Protein AF-A0A931YIE5-F1 (afdb_monomer_lite)

Foldseek 3Di:
DCVVVVVVVVVVVCVVPVVNVVLVVVLCVQLVVQQVVLVVVLVVLCVVCVVPVVSVVPNDCCVSHVVVSVVSSVVSCVVCVCVVVVVVVVVCVVVPVD

Secondary structure (DSSP, 8-state):
--HHHHHHHHHHHHHH-HHHHHHHHHHHHHHHHHHHHHHHHHHHHHHHHHH-TTTGGG--HIIIIIHHHHHHHHHHHHHHHHHHHHHHHHHHHHTT--

Radius of gyration: 21.16 Å; chains: 1; bounding box: 51×28×55 Å

pLDDT: mean 76.28, std 12.74, range [51.09, 93.12]

Structure (mmCIF, N/CA/C/O backbone):
data_AF-A0A931YIE5-F1
#
_entry.id   AF-A0A931YIE5-F1
#
loop_
_atom_site.group_PDB
_atom_site.id
_atom_site.type_symbol
_atom_site.label_atom_id
_atom_site.label_alt_id
_atom_site.label_comp_id
_atom_site.label_asym_id
_atom_site.label_entity_id
_atom_site.label_seq_id
_atom_site.pdbx_PDB_ins_code
_atom_site.Cartn_x
_atom_site.Cartn_y
_atom_site.Cartn_z
_atom_site.occupancy
_atom_site.B_iso_or_equiv
_atom_site.auth_seq_id
_atom_site.auth_comp_id
_atom_site.auth_asym_id
_atom_site.auth_atom_id
_atom_site.pdbx_PDB_model_num
ATOM 1 N N . MET A 1 1 ? -25.076 -22.236 21.503 1.00 54.94 1 MET A N 1
ATOM 2 C CA . MET A 1 1 ? -25.407 -21.544 20.229 1.00 54.94 1 MET A CA 1
ATOM 3 C C . MET A 1 1 ? -25.380 -20.005 20.295 1.00 54.94 1 MET A C 1
ATOM 5 O O . MET A 1 1 ? -25.802 -19.365 19.342 1.00 54.94 1 MET A O 1
ATOM 9 N N . ARG A 1 2 ? -24.842 -19.366 21.351 1.00 57.31 2 ARG A N 1
ATOM 10 C CA . ARG A 1 2 ? -24.790 -17.889 21.437 1.00 57.31 2 ARG A CA 1
ATOM 11 C C . ARG A 1 2 ? -23.594 -17.253 20.709 1.00 57.31 2 ARG A C 1
ATOM 13 O O . ARG A 1 2 ? -23.704 -16.110 20.286 1.00 57.31 2 ARG A O 1
ATOM 20 N N . ALA A 1 3 ? -22.515 -18.009 20.477 1.00 63.56 3 ALA A N 1
ATOM 21 C CA . ALA A 1 3 ? -21.318 -17.540 19.767 1.00 63.56 3 ALA A CA 1
ATOM 22 C C . ALA A 1 3 ? -21.623 -17.004 18.356 1.00 63.56 3 ALA A C 1
ATOM 24 O O . ALA A 1 3 ? -21.102 -15.970 17.957 1.00 63.56 3 ALA A O 1
ATOM 25 N N . TRP A 1 4 ? -22.545 -17.645 17.632 1.00 68.81 4 TRP A N 1
ATOM 26 C CA . TRP A 1 4 ? -22.933 -17.220 16.284 1.00 68.81 4 TRP A CA 1
ATOM 27 C C . TRP A 1 4 ? -23.650 -15.860 16.260 1.00 68.81 4 TRP A C 1
ATOM 29 O O . TRP A 1 4 ? -23.465 -15.064 15.341 1.00 68.81 4 TRP A O 1
ATOM 39 N N . ALA A 1 5 ? -24.454 -15.563 17.287 1.00 68.81 5 ALA A N 1
ATOM 40 C CA . ALA A 1 5 ? -25.162 -14.289 17.395 1.00 68.81 5 ALA A CA 1
ATOM 41 C C . ALA A 1 5 ? -24.213 -13.129 17.744 1.00 68.81 5 ALA A C 1
ATOM 43 O O . ALA A 1 5 ? -24.386 -12.027 17.225 1.00 68.81 5 ALA A O 1
ATOM 44 N N . VAL A 1 6 ? -23.197 -13.390 18.575 1.00 67.38 6 VAL A N 1
ATOM 45 C CA . VAL A 1 6 ? -22.148 -12.415 18.920 1.00 67.38 6 VAL A CA 1
ATOM 46 C C . VAL A 1 6 ? -21.272 -12.127 17.701 1.00 67.38 6 VAL A C 1
ATOM 48 O O . VAL A 1 6 ? -21.157 -10.971 17.303 1.00 67.38 6 VAL A O 1
ATOM 51 N N . PHE A 1 7 ? -20.805 -13.170 17.007 1.00 65.19 7 PHE A N 1
ATOM 52 C CA . PHE A 1 7 ? -19.987 -13.039 15.797 1.00 65.19 7 PHE A CA 1
ATOM 53 C C . PHE A 1 7 ? -20.681 -12.218 14.698 1.00 65.19 7 PHE A C 1
ATOM 55 O O . PHE A 1 7 ? -20.083 -11.336 14.083 1.00 65.19 7 PHE A O 1
ATOM 62 N N . LYS A 1 8 ? -21.985 -12.439 14.484 1.00 65.44 8 LYS A N 1
ATOM 63 C CA . LYS A 1 8 ? -22.770 -11.692 13.488 1.00 65.44 8 LYS A CA 1
ATOM 64 C C . LYS A 1 8 ? -22.987 -10.224 13.879 1.00 65.44 8 LYS A C 1
ATOM 66 O O . LYS A 1 8 ? -23.079 -9.366 13.000 1.00 65.44 8 LYS A O 1
ATOM 71 N N . LYS A 1 9 ? -23.085 -9.929 15.179 1.00 64.25 9 LYS A N 1
ATOM 72 C CA . LYS A 1 9 ? -23.228 -8.560 15.696 1.00 64.25 9 LYS A CA 1
ATOM 73 C C . LYS A 1 9 ? -21.908 -7.796 15.582 1.00 64.25 9 LYS A C 1
ATOM 75 O O . LYS A 1 9 ? -21.915 -6.664 15.102 1.00 64.25 9 LYS A O 1
ATOM 80 N N . GLU A 1 10 ? -20.798 -8.432 15.940 1.00 64.12 10 GLU A N 1
ATOM 81 C CA . GLU A 1 10 ? -19.456 -7.857 15.835 1.00 64.12 10 GLU A CA 1
ATOM 82 C C . GLU A 1 10 ? -19.039 -7.643 14.386 1.00 64.12 10 GLU A C 1
ATOM 84 O O . GLU A 1 10 ? -18.656 -6.529 14.051 1.00 64.12 10 GLU A O 1
ATOM 89 N N . MET A 1 11 ? -19.225 -8.620 13.487 1.00 62.75 11 MET A N 1
ATOM 90 C CA . MET A 1 11 ? -18.965 -8.417 12.053 1.00 62.75 11 MET A CA 1
ATOM 91 C C . MET A 1 11 ? -19.699 -7.186 11.508 1.00 62.75 11 MET A C 1
ATOM 93 O O . MET A 1 11 ? -19.137 -6.410 10.741 1.00 62.75 11 MET A O 1
ATOM 97 N N . ARG A 1 12 ? -20.948 -6.958 11.927 1.00 59.34 12 ARG A N 1
ATOM 98 C CA . ARG A 1 12 ? -21.701 -5.779 11.489 1.00 59.34 12 ARG A CA 1
ATOM 99 C C . ARG A 1 12 ? -21.131 -4.483 12.072 1.00 59.34 12 ARG A C 1
ATOM 101 O O . ARG A 1 12 ? -21.079 -3.494 11.357 1.00 59.34 12 ARG A O 1
ATOM 108 N N . LEU A 1 13 ? -20.667 -4.483 13.320 1.00 60.22 13 LEU A N 1
ATOM 109 C CA . LEU A 1 13 ? -19.963 -3.348 13.933 1.00 60.22 13 LEU A CA 1
ATOM 110 C C . LEU A 1 13 ? -18.603 -3.070 13.266 1.00 60.22 13 LEU A C 1
ATOM 112 O O . LEU A 1 13 ? -18.281 -1.909 13.024 1.00 60.22 13 LEU A O 1
ATOM 116 N N . TYR A 1 14 ? -17.862 -4.108 12.866 1.00 60.12 14 TYR A N 1
ATOM 117 C CA . TYR A 1 14 ? -16.621 -3.999 12.088 1.00 60.12 14 TYR A CA 1
ATOM 118 C C . TYR A 1 14 ? -16.839 -3.311 10.734 1.00 60.12 14 TYR A C 1
ATOM 120 O O . TYR A 1 14 ? -16.087 -2.406 10.378 1.00 60.12 14 TYR A O 1
ATOM 128 N N . PHE A 1 15 ? -17.885 -3.700 9.998 1.00 56.91 15 PHE A N 1
ATOM 129 C CA . PHE A 1 15 ? -18.208 -3.136 8.680 1.00 56.91 15 PHE A CA 1
ATOM 130 C C . PHE A 1 15 ? -18.991 -1.813 8.728 1.00 56.91 15 PHE A C 1
ATOM 132 O O . PHE A 1 15 ? -19.144 -1.171 7.691 1.00 56.91 15 PHE A O 1
ATOM 139 N N . VAL A 1 16 ? -19.490 -1.395 9.897 1.00 55.69 16 VAL A N 1
ATOM 140 C CA . VAL A 1 16 ? -20.162 -0.094 10.107 1.00 55.69 16 VAL A CA 1
ATOM 141 C C . VAL A 1 16 ? -19.217 0.932 10.752 1.00 55.69 16 VAL A C 1
ATOM 143 O O . VAL A 1 16 ? -19.484 2.128 10.689 1.00 55.69 16 VAL A O 1
ATOM 146 N N . SER A 1 17 ? -18.083 0.493 11.311 1.00 61.91 17 SER A N 1
ATOM 147 C CA . SER A 1 17 ? -17.018 1.350 11.842 1.00 61.91 17 SER A CA 1
ATOM 148 C C . SER A 1 17 ? -16.424 2.225 10.723 1.00 61.91 17 SER A C 1
ATOM 150 O O . SER A 1 17 ? -15.702 1.710 9.864 1.00 61.91 17 SER A O 1
ATOM 152 N N . PRO A 1 18 ? -16.652 3.557 10.731 1.00 65.06 18 PRO A N 1
ATOM 153 C CA . PRO A 1 18 ? -16.153 4.478 9.698 1.00 65.06 18 PRO A CA 1
ATOM 154 C C . PRO A 1 18 ? -14.626 4.441 9.550 1.00 65.06 18 PRO A C 1
ATOM 156 O O . PRO A 1 18 ? -14.059 4.796 8.520 1.00 65.06 18 PRO A O 1
ATOM 159 N N . ILE A 1 19 ? -13.947 3.984 10.597 1.00 68.56 19 ILE A N 1
ATOM 160 C CA . ILE A 1 19 ? -12.497 3.991 10.691 1.00 68.56 19 ILE A CA 1
ATOM 161 C C . ILE A 1 19 ? -11.877 2.833 9.904 1.00 68.56 19 ILE A C 1
ATOM 163 O O . ILE A 1 19 ? -10.800 3.017 9.353 1.00 68.56 19 ILE A O 1
ATOM 167 N N . ALA A 1 20 ? -12.537 1.675 9.772 1.00 71.94 20 ALA A N 1
ATOM 168 C CA . ALA A 1 20 ? -12.011 0.596 8.928 1.00 71.94 20 ALA A CA 1
ATOM 169 C C . ALA A 1 20 ? -11.875 1.060 7.465 1.00 71.94 20 ALA A C 1
ATOM 171 O O . ALA A 1 20 ? -10.851 0.819 6.829 1.00 71.94 20 ALA A O 1
ATOM 172 N N . TYR A 1 21 ? -12.860 1.819 6.975 1.00 77.69 21 TYR A N 1
ATOM 173 C CA . TYR A 1 21 ? -12.815 2.443 5.652 1.00 77.69 21 TYR A CA 1
ATOM 174 C C . TYR A 1 21 ? -11.748 3.533 5.552 1.00 77.69 21 TYR A C 1
ATOM 176 O O . TYR A 1 21 ? -11.036 3.580 4.555 1.00 77.69 21 TYR A O 1
ATOM 184 N N . ALA A 1 22 ? -11.591 4.378 6.578 1.00 80.38 22 ALA A N 1
ATOM 185 C CA . ALA A 1 22 ? -10.535 5.394 6.599 1.00 80.38 22 ALA A CA 1
ATOM 186 C C . ALA A 1 22 ? -9.136 4.760 6.538 1.00 80.38 22 ALA A C 1
ATOM 188 O O . ALA A 1 22 ? -8.276 5.195 5.776 1.00 80.38 22 ALA A O 1
ATOM 189 N N . VAL A 1 23 ? -8.930 3.688 7.300 1.00 80.69 23 VAL A N 1
ATOM 190 C CA . VAL A 1 23 ? -7.682 2.925 7.343 1.00 80.69 23 VAL A CA 1
ATOM 191 C C . VAL A 1 23 ? -7.411 2.248 5.995 1.00 80.69 23 VAL A C 1
ATOM 193 O O . VAL A 1 23 ? -6.296 2.347 5.488 1.00 80.69 23 VAL A O 1
ATOM 196 N N . PHE A 1 24 ? -8.424 1.646 5.363 1.00 82.50 24 PHE A N 1
ATOM 197 C CA . PHE A 1 24 ? -8.309 1.109 4.002 1.00 82.50 24 PHE A CA 1
ATOM 198 C C . PHE A 1 24 ? -7.985 2.192 2.966 1.00 82.50 24 PHE A C 1
ATOM 200 O O . PHE A 1 24 ? -7.107 1.993 2.132 1.00 82.50 24 PHE A O 1
ATOM 207 N N . ALA A 1 25 ? -8.643 3.351 3.033 1.00 87.38 25 ALA A N 1
ATOM 208 C CA . ALA A 1 25 ? -8.388 4.456 2.115 1.00 87.38 25 ALA A CA 1
ATOM 209 C C . ALA A 1 25 ? -6.944 4.968 2.235 1.00 87.38 25 ALA A C 1
ATOM 211 O O . ALA A 1 25 ? -6.258 5.128 1.225 1.00 87.38 25 ALA A O 1
ATOM 212 N N . ILE A 1 26 ? -6.455 5.157 3.466 1.00 87.44 26 ILE A N 1
ATOM 213 C CA . ILE A 1 26 ? -5.068 5.561 3.730 1.00 87.44 26 ILE A CA 1
ATOM 214 C C . ILE A 1 26 ? -4.097 4.483 3.239 1.00 87.44 26 ILE A C 1
ATOM 216 O O . ILE A 1 26 ? -3.128 4.805 2.556 1.00 87.44 26 ILE A O 1
ATOM 220 N N . PHE A 1 27 ? -4.370 3.208 3.527 1.00 88.38 27 PHE A N 1
ATOM 221 C CA . PHE A 1 27 ? -3.545 2.092 3.066 1.00 88.38 27 PHE A CA 1
ATOM 222 C C . PHE A 1 27 ? -3.394 2.076 1.548 1.00 88.38 27 PHE A C 1
ATOM 224 O O . PHE A 1 27 ? -2.275 1.977 1.042 1.00 88.38 27 PHE A O 1
ATOM 231 N N . THR A 1 28 ? -4.506 2.187 0.819 1.00 89.31 28 THR A N 1
ATOM 232 C C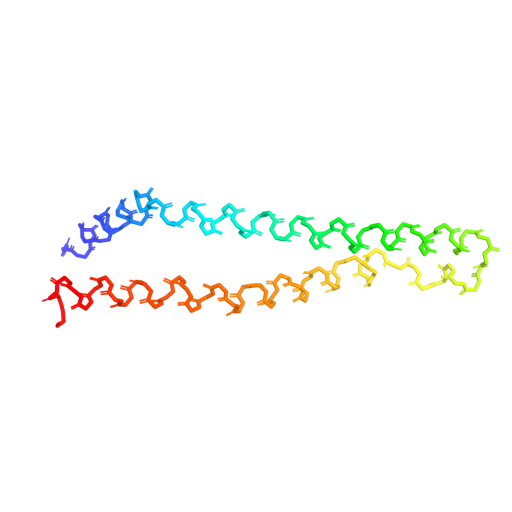A . THR A 1 28 ? -4.501 2.169 -0.644 1.00 89.31 28 THR A CA 1
ATOM 233 C C . THR A 1 28 ? -3.797 3.398 -1.215 1.00 89.31 28 THR A C 1
ATOM 235 O O . THR A 1 28 ? -3.007 3.249 -2.145 1.00 89.31 28 THR A O 1
ATOM 238 N N . LEU A 1 29 ? -4.011 4.590 -0.646 1.00 93.12 29 LEU A N 1
ATOM 239 C CA . LEU A 1 29 ? -3.332 5.815 -1.085 1.00 93.12 29 LEU A CA 1
ATOM 240 C C . LEU A 1 29 ? -1.815 5.737 -0.883 1.00 93.12 29 LEU A C 1
ATOM 242 O O . LEU A 1 29 ? -1.055 6.002 -1.813 1.00 93.12 29 LEU A O 1
ATOM 246 N N . VAL A 1 30 ? -1.371 5.335 0.310 1.00 91.25 30 VAL A N 1
ATOM 247 C CA . VAL A 1 30 ? 0.057 5.226 0.633 1.00 91.25 30 VAL A CA 1
ATOM 248 C C . VAL A 1 30 ? 0.709 4.130 -0.209 1.00 91.25 30 VAL A C 1
ATOM 250 O O . VAL A 1 30 ? 1.734 4.372 -0.845 1.00 91.25 30 VAL A O 1
ATOM 253 N N . SER A 1 31 ? 0.096 2.947 -0.286 1.00 89.50 31 SER A N 1
ATOM 254 C CA . SER A 1 31 ? 0.624 1.838 -1.093 1.00 89.50 31 SER A CA 1
ATOM 255 C C . SER A 1 31 ? 0.680 2.192 -2.582 1.00 89.50 31 SER A C 1
ATOM 257 O O . SER A 1 31 ? 1.668 1.882 -3.245 1.00 89.50 31 SER A O 1
ATOM 259 N N . GLY A 1 32 ? -0.333 2.893 -3.104 1.00 91.81 32 GLY A N 1
ATOM 260 C CA . GLY A 1 32 ? -0.357 3.382 -4.484 1.00 91.81 32 GLY A CA 1
ATOM 261 C C . GLY A 1 32 ? 0.741 4.408 -4.770 1.00 91.81 32 GLY A C 1
ATOM 262 O O . GLY A 1 32 ? 1.400 4.333 -5.806 1.00 91.81 32 GLY A O 1
ATOM 263 N N . TRP A 1 33 ? 1.007 5.315 -3.827 1.00 92.81 33 TRP A N 1
ATOM 264 C CA . TRP A 1 33 ? 2.111 6.269 -3.935 1.00 92.81 33 TRP A CA 1
ATOM 265 C C . TRP A 1 33 ? 3.478 5.573 -3.980 1.00 92.81 33 TRP A C 1
ATOM 267 O O . TRP A 1 33 ? 4.307 5.881 -4.841 1.00 92.81 33 TRP A O 1
ATOM 277 N N . PHE A 1 34 ? 3.721 4.603 -3.094 1.00 92.12 34 PHE A N 1
ATOM 278 C CA . PHE A 1 34 ? 4.957 3.813 -3.115 1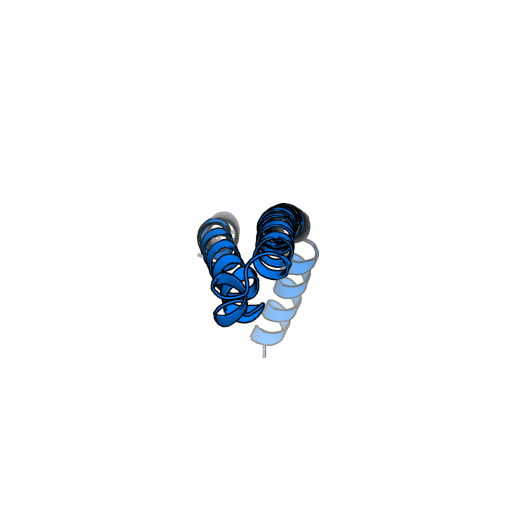.00 92.12 34 PHE A CA 1
ATOM 279 C C . PHE A 1 34 ? 5.096 3.003 -4.405 1.00 92.12 34 PHE A C 1
ATOM 281 O O . PHE A 1 34 ? 6.185 2.959 -4.979 1.00 92.12 34 PHE A O 1
ATOM 288 N N . PHE A 1 35 ? 4.001 2.413 -4.891 1.00 91.69 35 PHE A N 1
ATOM 289 C CA . PHE A 1 35 ? 3.980 1.704 -6.168 1.00 91.69 35 PHE A CA 1
ATOM 290 C C . PHE A 1 35 ? 4.392 2.598 -7.326 1.00 91.69 35 PHE A C 1
ATOM 292 O O . PHE A 1 35 ? 5.283 2.230 -8.088 1.00 91.69 35 PHE A O 1
ATOM 299 N N . TYR A 1 36 ? 3.802 3.787 -7.418 1.00 93.06 36 TYR A N 1
ATOM 300 C CA . TYR A 1 36 ? 4.155 4.750 -8.450 1.00 93.06 36 TYR A CA 1
ATOM 301 C C . TYR A 1 36 ? 5.649 5.102 -8.418 1.00 93.06 36 TYR A C 1
ATOM 303 O O . TYR A 1 36 ? 6.305 5.076 -9.456 1.00 93.06 36 TYR A O 1
ATOM 311 N N . ASN A 1 37 ? 6.209 5.354 -7.230 1.00 92.69 37 ASN A N 1
ATOM 312 C CA . ASN A 1 37 ? 7.629 5.689 -7.080 1.00 92.69 37 ASN A CA 1
ATOM 313 C C . ASN A 1 37 ? 8.555 4.548 -7.529 1.00 92.69 37 ASN A C 1
ATOM 315 O O . ASN A 1 37 ? 9.483 4.776 -8.306 1.00 92.69 37 ASN A O 1
ATOM 319 N N . VAL A 1 38 ? 8.293 3.318 -7.079 1.00 90.62 38 VAL A N 1
ATOM 320 C CA . VAL A 1 38 ? 9.085 2.136 -7.462 1.00 90.62 38 VAL A CA 1
ATOM 321 C C . VAL A 1 38 ? 8.976 1.873 -8.965 1.00 90.62 38 VAL A C 1
ATOM 323 O O . VAL A 1 38 ? 9.978 1.612 -9.629 1.00 90.62 38 VAL A O 1
ATOM 326 N N . PHE A 1 39 ? 7.770 1.978 -9.521 1.00 90.12 39 PHE A N 1
ATOM 327 C CA . PHE A 1 39 ? 7.522 1.734 -10.937 1.00 90.12 39 PHE A CA 1
ATOM 328 C C . PHE A 1 39 ? 8.174 2.795 -11.838 1.00 90.12 39 PHE A C 1
ATOM 330 O O . PHE A 1 39 ? 8.766 2.459 -12.866 1.00 90.12 39 PHE A O 1
ATOM 337 N N . ALA A 1 40 ? 8.127 4.070 -11.440 1.00 91.50 40 ALA A N 1
ATOM 338 C CA . ALA A 1 40 ? 8.806 5.154 -12.145 1.00 91.50 40 ALA A CA 1
ATOM 339 C C . ALA A 1 40 ? 10.328 4.944 -12.160 1.00 91.50 40 ALA A C 1
ATOM 341 O O . ALA A 1 40 ? 10.958 5.062 -13.213 1.00 91.50 40 ALA A O 1
ATOM 342 N N . PHE A 1 41 ? 10.909 4.554 -11.021 1.00 88.50 41 PHE A N 1
ATOM 343 C CA . PHE A 1 41 ? 12.328 4.212 -10.934 1.00 88.50 41 PHE A CA 1
ATOM 344 C C . PHE A 1 41 ? 12.687 3.027 -11.840 1.00 88.50 41 PHE A C 1
ATOM 346 O O . PHE A 1 41 ? 13.618 3.122 -12.638 1.00 88.50 41 PHE A O 1
ATOM 353 N N . TYR A 1 42 ? 11.910 1.941 -11.786 1.00 87.94 42 TYR A N 1
ATOM 354 C CA . TYR A 1 42 ? 12.116 0.774 -12.645 1.00 87.94 42 TYR A CA 1
ATOM 355 C C . TYR A 1 42 ? 12.062 1.133 -14.134 1.00 87.94 42 TYR A C 1
ATOM 357 O O . TYR A 1 42 ? 12.898 0.679 -14.91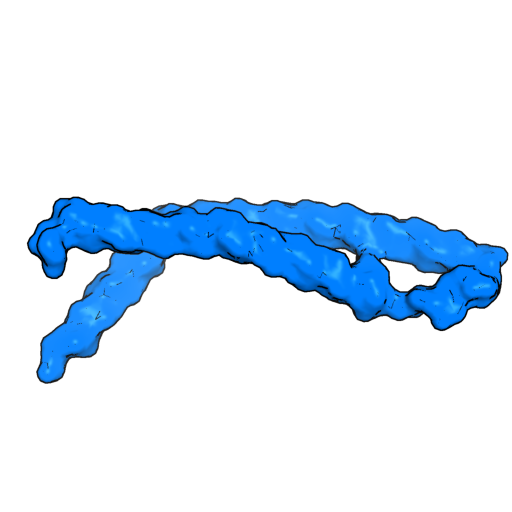5 1.00 87.94 42 TYR A O 1
ATOM 365 N N . THR A 1 43 ? 11.122 1.995 -14.525 1.00 87.88 43 THR A N 1
ATOM 366 C CA . THR A 1 43 ? 10.990 2.457 -15.911 1.00 87.88 43 THR A CA 1
ATOM 367 C C . THR A 1 43 ? 12.256 3.182 -16.371 1.00 87.88 43 THR A C 1
ATOM 369 O O . THR A 1 43 ? 12.787 2.858 -17.433 1.00 87.88 43 THR A O 1
ATOM 372 N N . LEU A 1 44 ? 12.813 4.081 -15.552 1.00 86.62 44 LEU A N 1
ATOM 373 C CA . LEU A 1 44 ? 14.068 4.775 -15.868 1.00 86.62 44 LEU A CA 1
ATOM 374 C C . LEU A 1 44 ? 15.252 3.809 -16.036 1.00 86.62 44 LEU A C 1
ATOM 376 O O . LEU A 1 44 ? 16.002 3.926 -17.006 1.00 86.62 44 LEU A O 1
ATOM 380 N N . VAL A 1 45 ? 15.398 2.831 -15.138 1.00 85.12 45 VAL A N 1
ATOM 381 C CA . VAL A 1 45 ? 16.468 1.819 -15.226 1.00 85.12 45 VAL A CA 1
ATOM 382 C C . VAL A 1 45 ? 16.284 0.937 -16.466 1.00 85.12 45 VAL A C 1
ATOM 384 O O . VAL A 1 45 ? 17.252 0.653 -17.172 1.00 85.12 45 VAL A O 1
ATOM 387 N N . SER A 1 46 ? 15.042 0.564 -16.791 1.00 83.00 46 SER A N 1
ATOM 388 C CA . SER A 1 46 ? 14.732 -0.225 -17.990 1.00 83.00 46 SER A CA 1
ATOM 389 C C . SER A 1 46 ? 15.101 0.500 -19.288 1.00 83.00 46 SER A C 1
ATOM 391 O O . SER A 1 46 ? 15.634 -0.115 -20.211 1.00 83.00 46 SER A O 1
ATOM 393 N N . MET A 1 47 ? 14.911 1.823 -19.333 1.00 83.19 47 MET A N 1
ATOM 394 C CA . MET A 1 47 ? 15.316 2.650 -20.470 1.00 83.19 47 MET A CA 1
ATOM 395 C C . MET A 1 47 ? 16.839 2.765 -20.581 1.00 83.19 47 MET A C 1
ATOM 397 O O . MET A 1 47 ? 17.371 2.707 -21.685 1.00 83.19 47 MET A O 1
ATOM 401 N N . GLN A 1 48 ? 17.561 2.894 -19.464 1.00 82.19 48 GLN A N 1
ATOM 402 C CA . GLN A 1 48 ? 19.030 2.962 -19.472 1.00 82.19 48 GLN A CA 1
ATOM 403 C C . GLN A 1 48 ? 19.671 1.646 -19.920 1.00 82.19 48 GLN A C 1
ATOM 405 O O . GLN A 1 48 ? 20.648 1.649 -20.669 1.00 82.19 48 GLN A O 1
ATOM 410 N N . ALA A 1 49 ? 19.097 0.515 -19.520 1.00 79.81 49 ALA A N 1
ATOM 411 C CA . ALA A 1 49 ? 19.577 -0.792 -19.940 1.00 79.81 49 ALA A CA 1
ATOM 412 C C . ALA A 1 49 ? 19.318 -1.100 -21.420 1.00 79.81 49 ALA A C 1
ATOM 414 O O . ALA A 1 49 ? 20.063 -1.877 -22.012 1.00 79.81 49 ALA A O 1
ATOM 415 N N . ALA A 1 50 ? 18.319 -0.464 -22.043 1.00 76.06 50 ALA A N 1
ATOM 416 C CA . ALA A 1 50 ? 18.123 -0.554 -23.489 1.00 76.06 50 ALA A CA 1
ATOM 417 C C . ALA A 1 50 ? 19.319 0.026 -24.273 1.00 76.06 50 ALA A C 1
ATOM 419 O O . ALA A 1 50 ? 19.617 -0.441 -25.370 1.00 76.06 50 ALA A O 1
ATOM 420 N N . PHE A 1 51 ? 20.035 0.999 -23.698 1.00 78.25 51 PHE A N 1
ATOM 421 C CA . PHE A 1 51 ? 21.252 1.576 -24.280 1.00 78.25 51 PHE A CA 1
ATOM 422 C C . PHE A 1 51 ? 22.540 0.867 -23.844 1.00 78.25 51 PHE A C 1
ATOM 424 O O . PHE A 1 51 ? 23.584 1.087 -24.455 1.00 78.25 51 PHE A O 1
ATOM 431 N N . ASN A 1 52 ? 22.493 0.030 -22.801 1.00 74.38 52 ASN A N 1
ATOM 432 C CA . ASN A 1 52 ? 23.679 -0.601 -22.230 1.00 74.38 52 ASN A CA 1
ATOM 433 C C . ASN A 1 52 ? 23.427 -2.097 -21.930 1.00 74.38 52 ASN A C 1
ATOM 435 O O . ASN A 1 52 ? 22.868 -2.435 -20.881 1.00 74.38 52 ASN A O 1
ATOM 439 N N . PRO A 1 53 ? 23.852 -3.021 -22.817 1.00 67.69 53 PRO A N 1
ATOM 440 C CA . PRO A 1 53 ? 23.470 -4.438 -22.763 1.00 67.69 53 PRO A CA 1
ATOM 441 C C . PRO A 1 53 ? 23.976 -5.183 -21.518 1.00 67.69 53 PRO A C 1
ATOM 443 O O . PRO A 1 53 ? 23.464 -6.249 -21.187 1.00 67.69 53 PRO A O 1
ATOM 446 N N . MET A 1 54 ? 24.945 -4.620 -20.790 1.00 67.12 54 MET A N 1
ATOM 447 C CA . MET A 1 54 ? 25.436 -5.186 -19.531 1.00 67.12 54 MET A CA 1
ATOM 448 C C . MET A 1 54 ? 24.463 -4.960 -18.358 1.00 67.12 54 MET A C 1
ATOM 450 O O . MET A 1 54 ? 24.386 -5.805 -17.475 1.00 67.12 54 MET A O 1
ATOM 454 N N . MET A 1 55 ? 23.669 -3.879 -18.375 1.00 66.88 55 MET A N 1
ATOM 455 C CA . MET A 1 55 ? 22.618 -3.615 -17.374 1.00 66.88 55 MET A CA 1
ATOM 456 C C . MET A 1 55 ? 21.296 -4.324 -17.690 1.00 66.88 55 MET A C 1
ATOM 458 O O . MET A 1 55 ? 20.467 -4.513 -16.804 1.00 66.88 55 MET A O 1
ATOM 462 N N . ALA A 1 56 ? 21.097 -4.752 -18.938 1.00 64.31 56 ALA A N 1
ATOM 463 C CA . ALA A 1 56 ? 19.898 -5.479 -19.351 1.00 64.31 56 ALA A CA 1
ATOM 464 C C . ALA A 1 56 ? 19.839 -6.911 -18.805 1.00 64.31 56 ALA A C 1
ATOM 466 O O . ALA A 1 56 ? 18.763 -7.503 -18.750 1.00 64.31 56 ALA A O 1
ATOM 467 N N . ARG A 1 57 ? 20.984 -7.472 -18.397 1.00 62.44 57 ARG A N 1
ATOM 468 C CA . ARG A 1 57 ? 21.088 -8.878 -17.995 1.00 62.44 57 ARG A CA 1
ATOM 469 C C . ARG A 1 57 ? 20.382 -9.190 -16.670 1.00 62.44 57 ARG A C 1
ATOM 471 O O . ARG A 1 57 ? 19.888 -10.301 -16.518 1.00 62.44 57 ARG A O 1
ATOM 478 N N . ASP A 1 58 ? 20.266 -8.195 -15.791 1.00 65.38 58 ASP A N 1
ATOM 479 C CA . ASP A 1 58 ? 19.679 -8.335 -14.450 1.00 65.38 58 ASP A CA 1
ATOM 480 C C . ASP A 1 58 ? 18.322 -7.617 -14.304 1.00 65.38 58 ASP A C 1
ATOM 482 O O . ASP A 1 58 ? 17.770 -7.507 -13.206 1.00 65.38 58 ASP A O 1
ATOM 486 N N . LEU A 1 59 ? 17.739 -7.133 -15.408 1.00 68.56 59 LEU A N 1
ATOM 487 C CA . LEU A 1 59 ? 16.437 -6.467 -15.391 1.00 68.56 59 LEU A CA 1
ATOM 488 C C . LEU A 1 59 ? 15.288 -7.471 -15.304 1.00 68.56 59 LEU A C 1
ATOM 490 O O . LEU A 1 59 ? 14.659 -7.843 -16.294 1.00 68.56 59 LEU A O 1
ATOM 494 N N . SER A 1 60 ? 14.984 -7.878 -14.077 1.00 80.12 60 SER A N 1
ATOM 495 C CA . SER A 1 60 ? 13.753 -8.589 -13.750 1.00 80.12 60 SER A CA 1
ATOM 496 C C . SER A 1 60 ? 12.750 -7.637 -13.107 1.00 80.12 60 SER A C 1
ATOM 498 O O . SER A 1 60 ? 13.046 -6.986 -12.103 1.00 80.12 60 SER A O 1
ATOM 500 N N . VAL A 1 61 ? 11.519 -7.615 -13.630 1.00 77.88 61 VAL A N 1
ATOM 501 C CA . VAL A 1 61 ? 10.379 -6.903 -13.015 1.00 77.88 61 VAL A CA 1
ATOM 502 C C . VAL A 1 61 ? 10.166 -7.374 -11.570 1.00 77.88 61 VAL A C 1
ATOM 504 O O . VAL A 1 61 ? 9.777 -6.600 -10.696 1.00 77.88 61 VAL A O 1
ATOM 507 N N . THR A 1 62 ? 10.459 -8.645 -11.293 1.00 82.06 62 THR A N 1
ATOM 508 C CA . THR A 1 62 ? 10.287 -9.236 -9.963 1.00 82.06 62 THR A CA 1
ATOM 509 C C . THR A 1 62 ? 11.257 -8.632 -8.946 1.00 82.06 62 THR A C 1
ATOM 511 O O . THR A 1 62 ? 10.850 -8.272 -7.843 1.00 82.06 62 THR A O 1
ATOM 514 N N . GLU A 1 63 ? 12.525 -8.468 -9.324 1.00 83.81 63 GLU A N 1
ATOM 515 C CA . GLU A 1 63 ? 13.561 -7.856 -8.479 1.00 8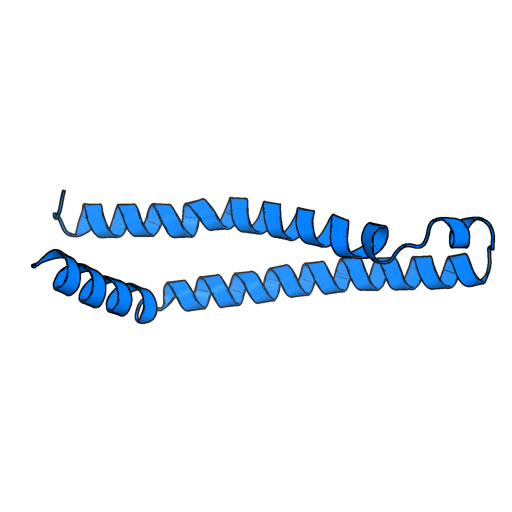3.81 63 GLU A CA 1
ATOM 516 C C . GLU A 1 63 ? 13.349 -6.342 -8.350 1.00 83.81 63 GLU A C 1
ATOM 518 O O . GLU A 1 63 ? 13.395 -5.800 -7.248 1.00 83.81 63 GLU A O 1
ATOM 523 N N . GLY A 1 64 ? 13.070 -5.661 -9.466 1.00 85.69 64 GLY A N 1
ATOM 524 C CA . GLY A 1 64 ? 13.006 -4.200 -9.512 1.00 85.69 64 GLY A CA 1
ATOM 525 C C . GLY A 1 64 ? 11.692 -3.590 -9.023 1.00 85.69 64 GLY A C 1
ATOM 526 O O . GLY A 1 64 ? 11.688 -2.447 -8.572 1.00 85.69 64 GLY A O 1
ATOM 527 N N . VAL A 1 65 ? 10.580 -4.330 -9.097 1.00 86.94 65 VAL A N 1
ATOM 528 C CA . VAL A 1 65 ? 9.244 -3.826 -8.741 1.00 86.94 65 VAL A CA 1
ATOM 529 C C . VAL A 1 65 ? 8.633 -4.640 -7.609 1.00 86.94 65 VAL A C 1
ATOM 531 O O . VAL A 1 65 ? 8.330 -4.086 -6.555 1.00 86.94 65 VAL A O 1
ATOM 534 N N . ILE A 1 66 ? 8.480 -5.957 -7.776 1.00 87.75 66 ILE A N 1
ATOM 535 C CA . ILE A 1 66 ? 7.724 -6.781 -6.814 1.00 87.75 66 ILE A CA 1
ATOM 536 C C . ILE A 1 66 ? 8.406 -6.822 -5.444 1.00 87.75 66 ILE A C 1
ATOM 538 O O . ILE A 1 66 ? 7.750 -6.614 -4.423 1.00 87.75 66 ILE A O 1
ATOM 542 N N . ARG A 1 67 ? 9.717 -7.055 -5.398 1.00 90.00 67 ARG A N 1
ATOM 543 C CA . ARG A 1 67 ? 10.467 -7.172 -4.143 1.00 90.00 67 ARG A CA 1
ATOM 544 C C . ARG A 1 67 ? 10.422 -5.892 -3.283 1.00 90.00 67 ARG A C 1
ATOM 546 O O . ARG A 1 67 ? 9.997 -5.996 -2.128 1.00 90.00 67 ARG A O 1
ATOM 553 N N . PRO A 1 68 ? 10.770 -4.697 -3.800 1.00 89.06 68 PRO A N 1
ATOM 554 C CA . PRO A 1 68 ? 10.664 -3.460 -3.024 1.00 89.06 68 PRO A CA 1
ATOM 555 C C . PRO A 1 68 ? 9.214 -3.096 -2.677 1.00 89.06 68 PRO A C 1
ATOM 557 O O . PRO A 1 68 ? 8.952 -2.587 -1.587 1.00 89.06 68 PRO A O 1
ATOM 560 N N . LEU A 1 69 ? 8.245 -3.412 -3.542 1.00 90.00 69 LEU A N 1
ATOM 561 C CA . LEU A 1 69 ? 6.828 -3.233 -3.218 1.00 90.00 69 LEU A CA 1
ATOM 562 C C . LEU A 1 69 ? 6.387 -4.066 -2.018 1.00 90.00 69 LEU A C 1
ATOM 564 O O . LEU A 1 69 ? 5.756 -3.534 -1.107 1.00 90.00 69 LEU A O 1
ATOM 568 N N . PHE A 1 70 ? 6.732 -5.353 -1.992 1.00 90.75 70 PHE A N 1
ATOM 569 C CA . PHE A 1 70 ? 6.397 -6.237 -0.876 1.00 90.75 70 PHE A CA 1
ATOM 570 C C . PHE A 1 70 ? 7.050 -5.784 0.431 1.00 90.75 70 PHE A C 1
ATOM 572 O O . PHE A 1 70 ? 6.417 -5.860 1.486 1.00 90.75 70 PHE A O 1
ATOM 579 N N . GLN A 1 71 ? 8.281 -5.273 0.374 1.00 90.44 71 GLN A N 1
ATOM 580 C CA . GLN A 1 71 ? 8.950 -4.691 1.539 1.00 90.44 71 GLN A CA 1
ATOM 581 C C . GLN A 1 71 ? 8.204 -3.453 2.051 1.00 90.44 71 GLN A C 1
ATOM 583 O O . GLN A 1 71 ? 7.879 -3.389 3.237 1.00 90.44 71 GLN A O 1
ATOM 588 N N . ASN A 1 72 ? 7.849 -2.521 1.163 1.00 90.75 72 ASN A N 1
ATOM 589 C CA . ASN A 1 72 ? 7.096 -1.320 1.531 1.00 90.75 72 ASN A CA 1
ATOM 590 C C . ASN A 1 72 ? 5.723 -1.672 2.121 1.00 90.75 72 ASN A C 1
ATOM 592 O O . ASN A 1 72 ? 5.364 -1.167 3.182 1.00 90.75 72 ASN A O 1
ATOM 596 N N . ILE A 1 73 ? 4.982 -2.591 1.491 1.00 90.75 73 ILE A N 1
ATOM 597 C CA . ILE A 1 73 ? 3.677 -3.057 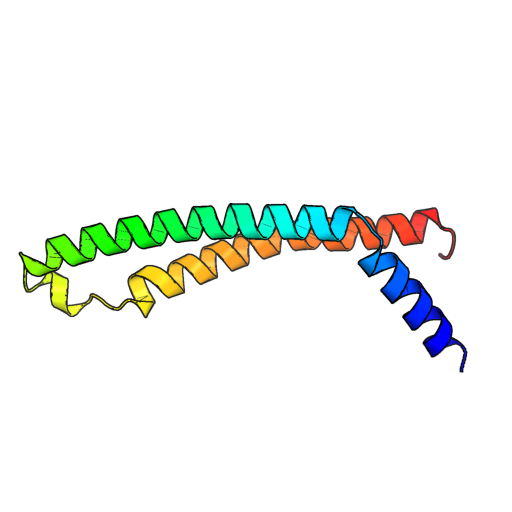1.987 1.00 90.75 73 ILE A CA 1
ATOM 598 C C . ILE A 1 73 ? 3.820 -3.728 3.356 1.00 90.75 73 ILE A C 1
ATOM 600 O O . ILE A 1 73 ? 3.001 -3.476 4.237 1.00 90.75 73 ILE A O 1
ATOM 604 N N . SER A 1 74 ? 4.862 -4.537 3.567 1.00 91.75 74 SER A N 1
ATOM 605 C CA . SER A 1 74 ? 5.104 -5.197 4.858 1.00 91.75 74 SER A CA 1
ATOM 606 C C . SER A 1 74 ? 5.348 -4.184 5.977 1.00 91.75 74 SER A C 1
ATOM 608 O O . SER A 1 74 ? 4.792 -4.320 7.065 1.00 91.75 74 SER A O 1
ATOM 610 N N . VAL A 1 75 ? 6.129 -3.133 5.708 1.00 89.75 75 VAL A N 1
ATOM 611 C CA . VAL A 1 75 ? 6.380 -2.050 6.673 1.00 89.75 75 VAL A CA 1
ATOM 612 C C . VAL A 1 75 ? 5.106 -1.248 6.950 1.00 89.75 75 VAL A C 1
ATOM 614 O O . VAL A 1 75 ? 4.799 -0.964 8.109 1.00 89.75 75 VAL A O 1
ATOM 617 N N . ILE A 1 76 ? 4.329 -0.925 5.911 1.00 88.75 76 ILE A N 1
ATOM 618 C CA . ILE A 1 76 ? 3.041 -0.230 6.056 1.00 88.75 76 ILE A CA 1
ATOM 619 C C . ILE A 1 76 ? 2.079 -1.069 6.904 1.00 88.75 76 ILE A C 1
ATOM 621 O O . ILE A 1 76 ? 1.476 -0.551 7.844 1.00 88.75 76 ILE A O 1
ATOM 625 N N . MET A 1 77 ? 1.968 -2.370 6.626 1.00 86.81 77 MET A N 1
ATOM 626 C CA . MET A 1 77 ? 1.152 -3.282 7.426 1.00 86.81 77 MET A CA 1
ATOM 627 C C . MET A 1 77 ? 1.624 -3.331 8.875 1.00 86.81 77 MET A C 1
ATOM 629 O O . MET A 1 77 ? 0.787 -3.267 9.769 1.00 86.81 77 MET A O 1
ATOM 633 N N . LEU A 1 78 ? 2.933 -3.387 9.127 1.00 89.06 78 LEU A N 1
ATOM 634 C CA . LEU A 1 78 ? 3.483 -3.398 10.483 1.00 89.06 78 LEU A CA 1
ATOM 635 C C . LEU A 1 78 ? 3.123 -2.125 11.264 1.00 89.06 78 LEU A C 1
ATOM 637 O O . LEU A 1 78 ? 2.803 -2.218 12.446 1.00 89.06 78 LEU A O 1
ATOM 641 N N . LEU A 1 79 ? 3.106 -0.959 10.612 1.00 85.69 79 LEU A N 1
ATOM 642 C CA . LEU A 1 79 ? 2.655 0.301 11.218 1.00 85.69 79 LEU A CA 1
ATOM 643 C C . LEU A 1 79 ? 1.137 0.358 11.428 1.00 85.69 79 LEU A C 1
ATOM 645 O O . LEU A 1 79 ? 0.662 0.933 12.407 1.00 85.69 79 LEU A O 1
ATOM 649 N N . MET A 1 80 ? 0.361 -0.237 10.526 1.00 80.75 80 MET A N 1
ATOM 650 C CA . MET A 1 80 ? -1.101 -0.221 10.593 1.00 80.75 80 MET A CA 1
ATOM 651 C C . MET A 1 80 ? -1.685 -1.276 11.537 1.00 80.75 80 MET A C 1
ATOM 653 O O . MET A 1 80 ? -2.753 -1.062 12.111 1.00 80.75 80 MET A O 1
ATOM 657 N N . MET A 1 81 ? -0.994 -2.398 11.734 1.00 82.50 81 MET A N 1
ATOM 658 C CA . MET A 1 81 ? -1.424 -3.491 12.603 1.00 82.50 81 MET A CA 1
ATOM 659 C C . MET A 1 81 ? -1.699 -3.050 14.055 1.00 82.50 81 MET A C 1
ATOM 661 O O . MET A 1 81 ? -2.765 -3.400 14.569 1.00 82.50 81 MET A O 1
ATOM 665 N N . PRO A 1 82 ? -0.854 -2.234 14.720 1.00 78.62 82 PRO A N 1
ATOM 666 C CA . PRO A 1 82 ? -1.164 -1.705 16.046 1.00 78.62 82 PRO A CA 1
ATOM 667 C C . PRO A 1 82 ? -2.339 -0.722 16.030 1.00 78.62 82 PRO A C 1
ATOM 669 O O . PRO A 1 82 ? -3.124 -0.719 16.969 1.00 78.62 82 PRO A O 1
ATOM 672 N N . ILE A 1 83 ? -2.534 0.064 14.966 1.00 76.44 83 ILE A N 1
ATOM 673 C CA . ILE A 1 83 ? -3.684 0.982 14.868 1.00 76.44 83 ILE A CA 1
ATOM 674 C C . ILE A 1 83 ? -4.995 0.188 14.813 1.00 76.44 83 ILE A C 1
ATOM 676 O O . ILE A 1 83 ? -5.963 0.523 15.499 1.00 76.44 83 ILE A O 1
ATOM 680 N N . LEU A 1 84 ? -5.019 -0.883 14.019 1.00 72.44 84 LEU A N 1
ATOM 681 C CA . LEU A 1 84 ? -6.175 -1.766 13.894 1.00 72.44 84 LEU A CA 1
ATOM 682 C C . LEU A 1 84 ? -6.448 -2.538 15.195 1.00 72.44 84 LEU A C 1
ATOM 684 O O . LEU A 1 84 ? -7.591 -2.589 15.646 1.00 72.44 84 LEU A O 1
ATOM 688 N N . THR A 1 85 ? -5.411 -3.101 15.820 1.00 75.50 85 THR A N 1
ATOM 689 C CA . THR A 1 85 ? -5.551 -3.962 17.010 1.00 75.50 85 THR A CA 1
ATOM 690 C C . THR A 1 85 ? -5.740 -3.184 18.314 1.00 75.50 85 THR A C 1
ATOM 692 O O . THR A 1 85 ? -6.579 -3.568 19.127 1.00 75.50 85 THR A O 1
ATOM 695 N N . MET A 1 86 ? -5.034 -2.067 18.530 1.00 70.56 86 MET A N 1
ATOM 696 C CA . MET A 1 86 ? -5.179 -1.275 19.760 1.00 70.56 86 MET A CA 1
ATOM 697 C C . MET A 1 86 ? -6.561 -0.641 19.871 1.00 70.56 86 MET A C 1
ATOM 699 O O . MET A 1 86 ? -7.087 -0.545 20.978 1.00 70.56 86 MET A O 1
ATOM 703 N N . ARG A 1 87 ? -7.177 -0.230 18.753 1.00 65.75 87 ARG A N 1
ATOM 704 C CA . ARG A 1 87 ? -8.5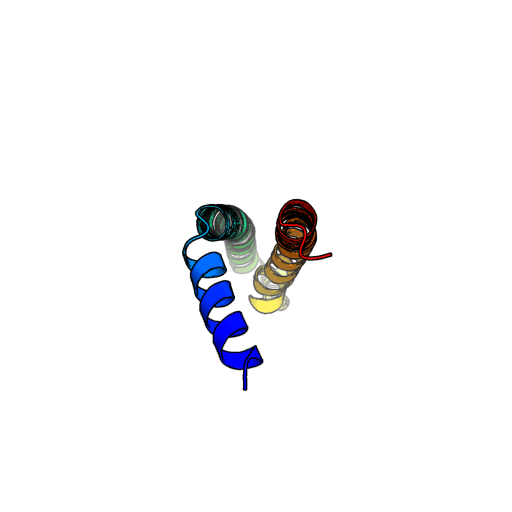36 0.321 18.811 1.00 65.75 87 ARG A CA 1
ATOM 705 C C . ARG A 1 87 ? -9.576 -0.745 19.128 1.00 65.75 87 ARG A C 1
ATOM 707 O O . ARG A 1 87 ? -10.477 -0.464 19.907 1.00 65.75 87 ARG A O 1
ATOM 714 N N . LEU A 1 88 ? -9.406 -1.954 18.592 1.00 62.94 88 LEU A N 1
ATOM 715 C CA . LEU A 1 88 ? -10.244 -3.101 18.939 1.00 62.94 88 LEU A CA 1
ATOM 716 C C . LEU A 1 88 ? -10.189 -3.413 20.432 1.00 62.94 88 LEU A C 1
ATOM 718 O O . LEU A 1 88 ? -11.222 -3.471 21.093 1.00 62.94 88 LEU A O 1
ATOM 722 N N . LEU A 1 89 ? -8.977 -3.507 20.978 1.00 61.00 89 LEU A N 1
ATOM 723 C CA . LEU A 1 89 ? -8.773 -3.753 22.404 1.00 61.00 89 LEU A CA 1
ATOM 724 C C . LEU A 1 89 ? -9.292 -2.597 23.274 1.00 61.00 89 LEU A C 1
ATOM 726 O O . LEU A 1 89 ? -9.836 -2.829 24.352 1.00 61.00 89 LEU A O 1
ATOM 730 N N . ALA A 1 90 ? -9.156 -1.348 22.822 1.00 60.66 90 ALA A N 1
ATOM 731 C CA . ALA A 1 90 ? -9.659 -0.182 23.546 1.00 60.66 90 ALA A CA 1
ATOM 732 C C . ALA A 1 90 ? -11.195 -0.071 23.515 1.00 60.66 90 ALA A C 1
ATOM 734 O O . ALA A 1 90 ? -11.791 0.353 24.507 1.00 60.66 90 ALA A O 1
ATOM 735 N N . GLU A 1 91 ? -11.844 -0.452 22.411 1.00 62.62 91 GLU A N 1
ATOM 736 C CA . GLU A 1 91 ? -13.307 -0.492 22.303 1.00 62.62 91 GLU A CA 1
ATOM 737 C C . GLU A 1 91 ? -13.902 -1.601 23.180 1.00 62.62 91 GLU A C 1
ATOM 739 O O . GLU A 1 91 ? -14.871 -1.337 23.896 1.00 62.62 91 GLU A O 1
ATOM 744 N N . GLU A 1 92 ? -13.273 -2.778 23.242 1.00 59.75 92 GLU A N 1
ATOM 745 C CA . GLU A 1 92 ? -13.682 -3.833 24.179 1.00 59.75 92 GLU A CA 1
ATOM 746 C C . GLU A 1 92 ? -13.505 -3.398 25.640 1.00 59.75 92 GLU A C 1
ATOM 748 O O . GLU A 1 92 ? -14.455 -3.489 26.424 1.00 59.75 92 GLU A O 1
ATOM 753 N N . LYS A 1 93 ? -12.351 -2.810 25.995 1.00 57.47 93 LYS A N 1
ATOM 754 C CA . LYS A 1 93 ? -12.066 -2.356 27.369 1.00 57.47 93 LYS A CA 1
ATOM 755 C C . LYS A 1 93 ? -12.977 -1.208 27.832 1.00 57.47 93 LYS A C 1
ATOM 757 O O . LYS A 1 93 ? -13.278 -1.103 29.016 1.00 57.47 93 LYS A O 1
ATOM 762 N N . LYS A 1 94 ? -13.442 -0.345 26.918 1.00 53.78 94 LYS A N 1
ATOM 763 C CA . LYS A 1 94 ? -14.399 0.741 27.220 1.00 53.78 94 LYS A CA 1
ATOM 764 C C . LYS A 1 94 ? -15.842 0.237 27.350 1.00 53.78 94 LYS A C 1
ATOM 766 O O . LYS A 1 94 ? -16.639 0.862 28.045 1.00 53.78 94 LYS A O 1
ATOM 771 N N . SER A 1 95 ? -16.184 -0.867 26.685 1.00 57.41 95 SER A N 1
ATOM 772 C CA . SER A 1 95 ? -17.534 -1.446 26.706 1.00 57.41 95 SER A CA 1
ATOM 773 C C . SER A 1 95 ? -17.837 -2.313 27.937 1.00 57.41 95 SER A C 1
ATOM 775 O O . SER A 1 95 ? -18.979 -2.735 28.112 1.00 57.41 95 SER A O 1
ATOM 777 N N . GLY A 1 96 ? -16.851 -2.531 28.818 1.00 51.09 96 GLY A N 1
ATOM 778 C CA . GLY A 1 96 ? -17.031 -3.231 30.095 1.00 51.09 96 GLY A CA 1
ATOM 779 C C . GLY A 1 96 ? -17.303 -4.730 29.958 1.00 51.09 96 GLY A C 1
ATOM 780 O O . GLY A 1 96 ? -17.810 -5.348 30.889 1.00 51.09 96 GLY A O 1
ATOM 781 N N . THR A 1 97 ? -17.004 -5.320 28.798 1.00 53.94 97 THR A N 1
ATOM 782 C CA . THR A 1 97 ? -17.077 -6.774 28.591 1.00 53.94 97 THR A CA 1
ATOM 783 C C . THR A 1 97 ? -15.825 -7.516 29.079 1.00 53.94 97 THR A C 1
ATOM 785 O O . THR A 1 97 ? -15.791 -8.742 28.978 1.00 53.94 97 THR A O 1
ATOM 788 N N . ILE A 1 98 ? -14.845 -6.792 29.645 1.00 52.69 98 ILE A N 1
ATOM 789 C CA . ILE A 1 98 ? -13.753 -7.294 30.498 1.00 52.69 98 ILE A CA 1
ATOM 790 C C . ILE A 1 98 ? -13.676 -6.419 31.750 1.00 52.69 98 ILE A C 1
ATOM 792 O O . ILE A 1 98 ? -13.737 -5.178 31.583 1.00 52.69 98 ILE A O 1
#

Sequence (98 aa):
MRAWAVFKKEMRLYFVSPIAYAVFAIFTLVSGWFFYNVFAFYTLVSMQAAFNPMMARDLSVTEGVIRPLFQNISVIMLLMMPILTMRLLAEEKKSGTI